Protein AF-A0A5N5NGL4-F1 (afdb_monomer_lite)

Sequence (130 aa):
MQFSLSTILSVASVAMFLPTTLAKSVCLPGEIAVATKSVPFNTGGASQHTDYSGAVLNGADCQILAANGNTQNPNQWCNGGYSDPFKVNCYDGSSPNEVYWGDRYFSCRSNSDRSCDEVGFVVGVCCMEL

Foldseek 3Di:
DDDDDDDDDDDPDPPPPDPPPQFAQQDPQQKKWKWKDWDWDDPDDPDIAIWIKMFIARRHRRHTPWIADTDSDLLCNQAHRIDAPWGFHADVSHATQWIDHPPWIWGWDQPGDDARPPDNTGTGTITHTD

pLDDT: mean 73.6, std 15.35, range [38.0, 91.19]

Secondary structure (DSSP, 8-state):
--------------------------S-TT-EEEEEEEEEEE-STT-EEEEEEEEEEETTT--EEEEPPPBS-TTHHHHS--SSSEEEEEETTTEEEEEEETTEEEEEETT-----TTSSSEEEEEEEE-

Radius of gyration: 22.09 Å; chains: 1; bounding box: 67×41×68 Å

Structure (mmCIF, N/CA/C/O backbone):
data_AF-A0A5N5NGL4-F1
#
_entry.id   AF-A0A5N5NGL4-F1
#
loop_
_atom_site.group_PDB
_atom_site.id
_atom_site.type_symbol
_atom_site.label_atom_id
_atom_site.label_alt_id
_atom_site.label_comp_id
_atom_site.label_asym_id
_atom_site.label_entity_id
_atom_site.label_seq_id
_atom_site.pdbx_PDB_ins_code
_atom_site.Cartn_x
_atom_site.Cartn_y
_atom_site.Cartn_z
_atom_site.occupancy
_atom_site.B_iso_or_equiv
_atom_site.auth_seq_id
_atom_site.auth_comp_id
_atom_site.auth_asym_id
_atom_site.auth_atom_id
_atom_site.pdbx_PDB_model_num
ATOM 1 N N . MET A 1 1 ? 49.783 -24.615 44.489 1.00 38.00 1 MET A N 1
ATOM 2 C CA . MET A 1 1 ? 48.594 -24.546 43.613 1.00 38.00 1 MET A CA 1
ATOM 3 C C . MET A 1 1 ? 48.065 -23.123 43.708 1.00 38.00 1 MET A C 1
ATOM 5 O O . MET A 1 1 ? 47.606 -22.747 44.776 1.00 38.00 1 MET A O 1
ATOM 9 N N . GLN A 1 2 ? 48.266 -22.300 42.679 1.00 38.69 2 GLN A N 1
ATOM 10 C CA . GLN A 1 2 ? 47.905 -20.876 42.682 1.00 38.69 2 GLN A CA 1
ATOM 11 C C . GLN A 1 2 ? 46.678 -20.699 41.775 1.00 38.69 2 GLN A C 1
ATOM 13 O O . GLN A 1 2 ? 46.703 -21.127 40.622 1.00 38.69 2 GLN A O 1
ATOM 18 N N . PHE A 1 3 ? 45.588 -20.170 42.334 1.00 38.97 3 PHE A N 1
ATOM 19 C CA . PHE A 1 3 ? 44.273 -20.073 41.696 1.00 38.97 3 PHE A CA 1
ATOM 20 C C . PHE A 1 3 ? 44.121 -18.784 40.861 1.00 38.97 3 PHE A C 1
ATOM 22 O O . PHE A 1 3 ? 44.250 -17.683 41.379 1.00 38.97 3 PHE A O 1
ATOM 29 N N . SER A 1 4 ? 43.866 -19.001 39.567 1.00 41.16 4 SER A N 1
ATOM 30 C CA . SER A 1 4 ? 42.984 -18.333 38.586 1.00 41.16 4 SER A CA 1
ATOM 31 C C . SER A 1 4 ? 42.583 -16.840 38.661 1.00 41.16 4 SER A C 1
ATOM 33 O O . SER A 1 4 ? 41.954 -16.383 39.606 1.00 41.16 4 SER A O 1
ATOM 35 N N . LEU A 1 5 ? 42.842 -16.186 37.517 1.00 47.47 5 LEU A N 1
ATOM 36 C CA . LEU A 1 5 ? 42.074 -15.240 36.678 1.00 47.47 5 LEU A CA 1
ATOM 37 C C . LEU A 1 5 ? 40.896 -14.373 37.201 1.00 47.47 5 LEU A C 1
ATOM 39 O O . LEU A 1 5 ? 39.893 -14.859 37.713 1.00 47.47 5 LEU A O 1
ATOM 43 N N . SER A 1 6 ? 40.964 -13.123 36.706 1.00 49.62 6 SER A N 1
ATOM 44 C CA . SER A 1 6 ? 39.909 -12.275 36.108 1.00 49.62 6 SER A CA 1
ATOM 45 C C . SER A 1 6 ? 38.883 -11.571 37.001 1.00 49.62 6 SER A C 1
ATOM 47 O O . SER A 1 6 ? 37.936 -12.188 37.471 1.00 49.62 6 SER A O 1
ATOM 49 N N . THR A 1 7 ? 38.957 -10.232 37.025 1.00 48.16 7 THR A N 1
ATOM 50 C CA . THR A 1 7 ? 37.765 -9.388 37.203 1.00 48.16 7 THR A CA 1
ATOM 51 C C . THR A 1 7 ? 37.769 -8.271 36.163 1.00 48.16 7 THR A C 1
ATOM 53 O O . THR A 1 7 ? 38.658 -7.425 36.111 1.00 48.16 7 THR A O 1
ATOM 56 N N . ILE A 1 8 ? 36.785 -8.374 35.280 1.00 53.81 8 ILE A N 1
ATOM 57 C CA . ILE A 1 8 ? 36.550 -7.615 34.056 1.00 53.81 8 ILE A CA 1
ATOM 58 C C . ILE A 1 8 ? 35.935 -6.249 34.398 1.00 53.81 8 ILE A C 1
ATOM 60 O O . ILE A 1 8 ? 35.118 -6.149 35.311 1.00 53.81 8 ILE A O 1
ATOM 64 N N . LEU A 1 9 ? 36.323 -5.209 33.648 1.00 46.50 9 LEU A N 1
ATOM 65 C CA . LEU A 1 9 ? 35.727 -3.871 33.685 1.00 46.50 9 LEU A CA 1
ATOM 66 C C . LEU A 1 9 ? 34.227 -3.940 33.357 1.00 46.50 9 LEU A C 1
ATOM 68 O O . LEU A 1 9 ? 33.850 -4.268 32.233 1.00 46.50 9 LEU A O 1
ATOM 72 N N . SER A 1 10 ? 33.371 -3.548 34.294 1.00 42.97 10 SER A N 1
ATOM 73 C CA . SER A 1 10 ? 31.966 -3.248 34.021 1.00 42.97 10 SER A CA 1
ATOM 74 C C . SER A 1 10 ? 31.841 -1.806 33.521 1.00 42.97 10 SER A C 1
ATOM 76 O O . SER A 1 10 ? 31.768 -0.858 34.300 1.00 42.97 10 SER A O 1
ATOM 78 N N . VAL A 1 11 ? 31.816 -1.632 32.197 1.00 49.50 11 VAL A N 1
ATOM 79 C CA . VAL A 1 11 ? 31.387 -0.373 31.574 1.00 49.50 11 VAL A CA 1
ATOM 80 C C . VAL A 1 11 ? 29.860 -0.353 31.606 1.00 49.50 11 VAL A C 1
ATOM 82 O O . VAL A 1 11 ? 29.208 -1.121 30.903 1.00 49.50 11 VAL A O 1
ATOM 85 N N . ALA A 1 12 ? 29.284 0.500 32.451 1.00 48.06 12 ALA A N 1
ATOM 86 C CA . ALA A 1 12 ? 27.850 0.755 32.461 1.00 48.06 12 ALA A CA 1
ATOM 87 C C . ALA A 1 12 ? 27.456 1.446 31.147 1.00 48.06 12 ALA A C 1
ATOM 89 O O . ALA A 1 12 ? 27.767 2.616 30.924 1.00 48.06 12 ALA A O 1
ATOM 90 N N . SER A 1 13 ? 26.801 0.709 30.254 1.00 50.56 13 SER A N 1
ATOM 91 C CA . SER A 1 13 ? 26.227 1.265 29.033 1.00 50.56 13 SER A CA 1
ATOM 92 C C . SER A 1 13 ? 24.977 2.062 29.402 1.00 50.56 13 SER A C 1
ATOM 94 O O . SER A 1 13 ? 23.933 1.491 29.714 1.00 50.56 13 SER A O 1
ATOM 96 N N . VAL A 1 14 ? 25.076 3.391 29.379 1.00 54.09 14 VAL A N 1
ATOM 97 C CA . VAL A 1 14 ? 23.899 4.262 29.355 1.00 54.09 14 VAL A CA 1
ATOM 98 C C . VAL A 1 14 ? 23.251 4.062 27.989 1.00 54.09 14 VAL A C 1
ATOM 100 O O . VAL A 1 14 ? 23.741 4.572 26.983 1.00 54.09 14 VAL A O 1
ATOM 103 N N . ALA A 1 15 ? 22.185 3.265 27.941 1.00 50.03 15 ALA A N 1
ATOM 104 C CA . ALA A 1 15 ? 21.324 3.183 26.773 1.00 50.03 15 ALA A CA 1
ATOM 105 C C . ALA A 1 15 ? 20.695 4.568 26.564 1.00 50.03 15 ALA A C 1
ATOM 107 O O . ALA A 1 15 ? 19.778 4.968 27.281 1.00 50.03 15 ALA A O 1
ATOM 108 N N . MET A 1 16 ? 21.249 5.337 25.627 1.00 45.09 16 MET A N 1
ATOM 109 C CA . MET A 1 16 ? 20.638 6.573 25.159 1.00 45.09 16 MET A CA 1
ATOM 110 C C . MET A 1 16 ? 19.340 6.194 24.445 1.00 45.09 16 MET A C 1
ATOM 112 O O . MET A 1 16 ? 19.363 5.671 23.333 1.00 45.09 16 MET A O 1
ATOM 116 N N . PHE A 1 17 ? 18.209 6.433 25.105 1.00 47.97 17 PHE A N 1
ATOM 117 C CA . PHE A 1 17 ? 16.903 6.450 24.462 1.00 47.97 17 PHE A CA 1
ATOM 118 C C . PHE A 1 17 ? 16.894 7.622 23.479 1.00 47.97 17 PHE A C 1
ATOM 120 O O . PHE A 1 17 ? 16.693 8.772 23.869 1.00 47.97 17 PHE A O 1
ATOM 127 N N . LEU A 1 18 ? 17.177 7.343 22.206 1.00 48.88 18 LEU A N 1
ATOM 128 C CA . LEU A 1 18 ? 16.879 8.290 21.140 1.00 48.88 18 LEU A CA 1
ATOM 129 C C . LEU A 1 18 ? 15.357 8.492 21.092 1.00 48.88 18 LEU A C 1
ATOM 131 O O . LEU A 1 18 ? 14.618 7.507 21.192 1.00 48.88 18 LEU A O 1
ATOM 135 N N . PRO A 1 19 ? 14.870 9.736 20.944 1.00 43.66 19 PRO A N 1
ATOM 136 C CA . PRO A 1 19 ? 13.462 9.967 20.683 1.00 43.66 19 PRO A CA 1
ATOM 137 C C . PRO A 1 19 ? 13.127 9.294 19.353 1.00 43.66 19 PRO A C 1
ATOM 139 O O . PRO A 1 19 ? 13.662 9.668 18.311 1.00 43.66 19 PRO A O 1
ATOM 142 N N . THR A 1 20 ? 12.255 8.290 19.384 1.00 50.03 20 THR A N 1
ATOM 143 C CA . THR A 1 20 ? 11.566 7.828 18.182 1.00 50.03 20 THR A CA 1
ATOM 144 C C . THR A 1 20 ? 10.781 9.025 17.674 1.00 50.03 20 THR A C 1
ATOM 146 O O . THR A 1 20 ? 9.818 9.452 18.317 1.00 50.03 20 THR A O 1
ATOM 149 N N . THR A 1 21 ? 11.242 9.635 16.586 1.00 50.50 21 THR A N 1
ATOM 150 C CA . THR A 1 21 ? 10.477 10.636 15.853 1.00 50.50 21 THR A CA 1
ATOM 151 C C . THR A 1 21 ? 9.138 10.000 15.521 1.00 50.50 21 THR A C 1
ATOM 153 O O . THR A 1 21 ? 9.068 9.075 14.720 1.00 50.50 21 THR A O 1
ATOM 156 N N . LEU A 1 22 ? 8.089 10.428 16.226 1.00 51.81 22 LEU A N 1
ATOM 157 C CA . LEU A 1 22 ? 6.720 10.025 15.941 1.00 51.81 22 LEU A CA 1
ATOM 158 C C . LEU A 1 22 ? 6.475 10.308 14.462 1.00 51.81 22 LEU A C 1
ATOM 160 O O . LEU A 1 22 ? 6.549 11.465 14.037 1.00 51.81 22 LEU A O 1
ATOM 164 N N . ALA A 1 23 ? 6.240 9.248 13.693 1.00 57.69 23 ALA A N 1
ATOM 165 C CA . ALA A 1 23 ? 5.826 9.366 12.311 1.00 57.69 23 ALA A CA 1
ATOM 166 C C . ALA A 1 23 ? 4.641 10.334 12.248 1.00 57.69 23 ALA A C 1
ATOM 168 O O . ALA A 1 23 ? 3.695 10.260 13.038 1.00 57.69 23 ALA A O 1
ATOM 169 N N . LYS A 1 24 ? 4.740 11.319 11.360 1.00 65.88 24 LYS A N 1
ATOM 170 C CA . LYS A 1 24 ? 3.716 12.345 11.219 1.00 65.88 24 LYS A CA 1
ATOM 171 C C . LYS A 1 24 ? 2.478 11.694 10.608 1.00 65.88 24 LYS A C 1
ATOM 173 O O . LYS A 1 24 ? 2.544 11.225 9.479 1.00 65.88 24 LYS A O 1
ATOM 178 N N . SER A 1 25 ? 1.371 11.696 11.351 1.00 65.81 25 SER A N 1
ATOM 179 C CA . SER A 1 25 ? 0.043 11.295 10.868 1.00 65.81 25 SER A CA 1
ATOM 180 C C . SER A 1 25 ? -0.232 11.881 9.482 1.00 65.81 25 SER A C 1
ATOM 182 O O . SER A 1 25 ? -0.125 13.099 9.294 1.00 65.81 25 SER A O 1
ATOM 184 N N . VAL A 1 26 ? -0.587 11.023 8.527 1.00 75.69 26 VAL A N 1
ATOM 185 C CA . VAL A 1 26 ? -0.935 11.405 7.145 1.00 75.69 26 VAL A CA 1
ATOM 186 C C . VAL A 1 26 ? -2.430 11.509 6.913 1.00 75.69 26 VAL A C 1
ATOM 188 O O . VAL A 1 26 ? -2.854 12.239 6.022 1.00 75.69 26 VAL A O 1
ATOM 191 N N . CYS A 1 27 ? -3.218 10.833 7.743 1.00 78.12 27 CYS A N 1
ATOM 192 C CA . CYS A 1 27 ? -4.672 10.863 7.698 1.00 78.12 27 CYS A CA 1
ATOM 193 C C . CYS A 1 27 ? -5.245 11.290 9.051 1.00 78.12 27 CYS A C 1
ATOM 195 O O . CYS A 1 27 ? -4.503 11.486 10.020 1.00 78.12 27 CYS A O 1
ATOM 197 N N . LEU A 1 28 ? -6.563 11.464 9.127 1.00 80.69 28 LEU A N 1
ATOM 198 C CA . LEU A 1 28 ? -7.243 11.687 10.398 1.00 80.69 28 LEU A CA 1
ATOM 199 C C . LEU A 1 28 ? -7.206 10.408 11.259 1.00 80.69 28 LEU A C 1
ATOM 201 O O . LEU A 1 28 ? -7.074 9.301 10.732 1.00 80.69 28 LEU A O 1
ATOM 205 N N . PRO A 1 29 ? -7.331 10.522 12.594 1.00 76.81 29 PRO A N 1
ATOM 206 C CA . PRO A 1 29 ? -7.423 9.353 13.462 1.00 76.81 29 PRO A CA 1
ATOM 207 C C . PRO A 1 29 ? -8.546 8.403 13.024 1.00 76.81 29 PRO A C 1
ATOM 209 O O . PRO A 1 29 ? -9.683 8.832 12.839 1.00 76.81 29 PRO A O 1
ATOM 212 N N . GLY A 1 30 ? -8.228 7.113 12.889 1.00 79.75 30 GLY A N 1
ATOM 213 C CA . GLY A 1 30 ? -9.170 6.080 12.436 1.00 79.75 30 GLY A CA 1
ATOM 214 C C . GLY A 1 30 ? -9.215 5.872 10.919 1.00 79.75 30 GLY A C 1
ATOM 215 O O . GLY A 1 30 ? -9.833 4.914 10.463 1.00 79.75 30 GLY A O 1
ATOM 216 N N . GLU A 1 31 ? -8.533 6.711 10.140 1.00 86.81 31 GLU A N 1
ATOM 217 C CA . GLU A 1 31 ? -8.354 6.502 8.705 1.00 86.81 31 GLU A CA 1
ATOM 218 C C . GLU A 1 31 ? -7.123 5.632 8.413 1.00 86.81 31 GLU A C 1
ATOM 220 O O . GLU A 1 31 ? -6.173 5.542 9.199 1.00 86.81 31 GLU A O 1
ATOM 225 N N . ILE A 1 32 ? -7.127 5.021 7.233 1.00 88.50 32 ILE A N 1
ATOM 226 C CA . ILE A 1 32 ? -5.967 4.329 6.664 1.00 88.50 32 ILE A CA 1
ATOM 227 C C . ILE A 1 32 ? -5.463 5.088 5.442 1.00 88.50 32 ILE A C 1
ATOM 229 O O . ILE A 1 32 ? -6.232 5.782 4.781 1.00 88.50 32 ILE A O 1
ATOM 233 N N . ALA A 1 33 ? -4.183 4.942 5.120 1.00 87.44 33 ALA A N 1
ATOM 234 C CA . ALA A 1 33 ? -3.603 5.507 3.908 1.00 87.44 33 ALA A CA 1
ATOM 235 C C . ALA A 1 33 ? -3.263 4.404 2.904 1.00 87.44 33 ALA A C 1
ATOM 237 O O . ALA A 1 33 ? -2.864 3.307 3.291 1.00 87.44 33 ALA A O 1
ATOM 238 N N . VAL A 1 34 ? -3.349 4.708 1.612 1.00 86.38 34 VAL A N 1
ATOM 239 C CA . VAL A 1 34 ? -2.795 3.859 0.552 1.00 86.38 34 VAL A CA 1
ATOM 240 C C . VAL A 1 34 ? -1.591 4.564 -0.049 1.00 86.38 34 VAL A C 1
ATOM 242 O O . VAL A 1 34 ? -1.681 5.704 -0.510 1.00 86.38 34 VAL A O 1
ATOM 245 N N . ALA A 1 35 ? -0.456 3.879 -0.041 1.00 84.75 35 ALA A N 1
ATOM 246 C CA . ALA A 1 35 ? 0.802 4.367 -0.570 1.00 84.75 35 ALA A CA 1
ATOM 247 C C . ALA A 1 35 ? 1.256 3.504 -1.750 1.00 84.75 35 ALA A C 1
ATOM 249 O O . ALA A 1 35 ? 0.989 2.304 -1.796 1.00 84.75 35 ALA A O 1
ATOM 250 N N . THR A 1 36 ? 1.944 4.115 -2.709 1.00 83.38 36 THR A N 1
ATOM 251 C CA . THR A 1 36 ? 2.410 3.462 -3.938 1.00 83.38 36 THR A CA 1
ATOM 252 C C . THR A 1 36 ? 3.875 3.764 -4.189 1.00 83.38 36 THR A C 1
ATOM 254 O O . THR A 1 36 ? 4.411 4.777 -3.744 1.00 83.38 36 THR A O 1
ATOM 257 N N . LYS A 1 37 ? 4.559 2.868 -4.886 1.00 82.38 37 LYS A N 1
ATOM 258 C CA . LYS A 1 37 ? 5.957 3.022 -5.264 1.00 82.38 37 LYS A CA 1
ATOM 259 C C . LYS A 1 37 ? 6.141 2.513 -6.682 1.00 82.38 37 LYS A C 1
ATOM 261 O O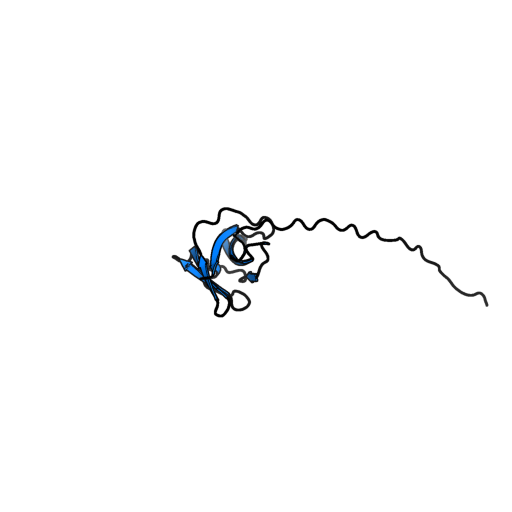 . LYS A 1 37 ? 5.638 1.450 -7.023 1.00 82.38 37 LYS A O 1
ATOM 266 N N . SER A 1 38 ? 6.893 3.258 -7.484 1.00 84.62 38 SER A N 1
ATOM 267 C CA . SER A 1 38 ? 7.337 2.842 -8.814 1.00 84.62 38 SER A CA 1
ATOM 268 C C . SER A 1 38 ? 8.847 3.020 -8.911 1.00 84.62 38 SER A C 1
ATOM 270 O O . SER A 1 38 ? 9.343 4.135 -8.736 1.00 84.62 38 SER A O 1
ATOM 272 N N . VAL A 1 39 ? 9.581 1.943 -9.178 1.00 84.25 39 VAL A N 1
ATOM 273 C CA . VAL A 1 39 ? 11.044 1.951 -9.269 1.00 84.25 39 VAL A CA 1
ATOM 274 C C . VAL A 1 39 ? 11.467 1.467 -10.655 1.00 84.25 39 VAL A C 1
ATOM 276 O O . VAL A 1 39 ? 11.228 0.306 -10.985 1.00 84.25 39 VAL A O 1
ATOM 279 N N . PRO A 1 40 ? 12.100 2.316 -11.480 1.00 84.31 40 PRO A N 1
ATOM 280 C CA . PRO A 1 40 ? 12.682 1.863 -12.734 1.00 84.31 40 PRO A CA 1
ATOM 281 C C . PRO A 1 40 ? 13.940 1.026 -12.462 1.00 84.31 40 PRO A C 1
ATOM 283 O O . PRO A 1 40 ? 14.863 1.475 -11.782 1.00 84.31 40 PRO A O 1
ATOM 286 N N . PHE A 1 41 ? 14.006 -0.167 -13.044 1.00 82.62 41 PHE A N 1
ATOM 287 C CA . PHE A 1 41 ? 15.157 -1.062 -13.011 1.00 82.62 41 PHE A CA 1
ATOM 288 C C . PHE A 1 41 ? 15.768 -1.200 -14.406 1.00 82.62 41 PHE A C 1
ATOM 290 O O . PHE A 1 41 ? 15.095 -1.501 -15.395 1.00 82.62 41 PHE A O 1
ATOM 297 N N . ASN A 1 42 ? 17.081 -0.988 -14.484 1.00 79.81 42 ASN A N 1
ATOM 298 C CA . ASN A 1 42 ? 17.851 -1.232 -15.696 1.00 79.81 42 ASN A CA 1
ATOM 299 C C . ASN A 1 42 ? 18.320 -2.694 -15.700 1.00 79.81 42 ASN A C 1
ATOM 301 O O . ASN A 1 42 ? 19.039 -3.113 -14.796 1.00 79.81 42 ASN A O 1
ATOM 305 N N . THR A 1 43 ? 17.917 -3.470 -16.706 1.00 78.75 43 THR A N 1
ATOM 306 C CA . THR A 1 43 ? 18.284 -4.895 -16.834 1.00 78.75 43 THR A CA 1
ATOM 307 C C . THR A 1 43 ? 19.556 -5.123 -17.651 1.00 78.75 43 THR A C 1
ATOM 309 O O . THR A 1 43 ? 19.910 -6.266 -17.926 1.00 78.75 43 THR A O 1
ATOM 312 N N . GLY A 1 44 ? 20.241 -4.048 -18.050 1.00 71.75 44 GLY A N 1
ATOM 313 C CA . GLY A 1 44 ? 21.352 -4.069 -18.996 1.00 71.75 44 GLY A CA 1
ATOM 314 C C . GLY A 1 44 ? 20.885 -3.873 -20.444 1.00 71.75 44 GLY A C 1
ATOM 315 O O . GLY A 1 44 ? 19.807 -4.318 -20.841 1.00 71.75 44 GLY A O 1
ATOM 316 N N . GLY A 1 45 ? 21.709 -3.193 -21.249 1.00 77.94 45 GLY A N 1
ATOM 317 C CA . GLY A 1 45 ? 21.381 -2.825 -22.633 1.00 77.94 45 GLY A CA 1
ATOM 318 C C . GLY A 1 45 ? 20.425 -1.626 -22.738 1.00 77.94 45 GLY A C 1
ATOM 319 O O . GLY A 1 45 ? 20.458 -0.729 -21.900 1.00 77.94 45 GLY A O 1
ATOM 320 N N . ALA A 1 46 ? 19.588 -1.601 -23.784 1.00 69.88 46 ALA A N 1
ATOM 321 C CA . ALA A 1 46 ? 18.552 -0.578 -24.004 1.00 69.88 46 ALA A CA 1
ATOM 322 C C . ALA A 1 46 ? 17.213 -0.894 -23.301 1.00 69.88 46 ALA A C 1
ATOM 324 O O . ALA A 1 46 ? 16.227 -0.187 -23.502 1.00 69.88 46 ALA A O 1
ATOM 325 N N . SER A 1 47 ? 17.160 -1.965 -22.505 1.00 70.88 47 SER A N 1
ATOM 326 C CA . SER A 1 47 ? 15.933 -2.433 -21.864 1.00 70.88 47 SER A CA 1
ATOM 327 C C . SER A 1 47 ? 15.825 -1.918 -20.430 1.00 70.88 47 SER A C 1
ATOM 329 O O . SER A 1 47 ? 16.738 -2.076 -19.618 1.00 70.88 47 SER A O 1
ATOM 331 N N . GLN A 1 48 ? 14.671 -1.336 -20.118 1.00 83.19 48 GLN A N 1
ATOM 332 C CA . GLN A 1 48 ? 14.266 -0.909 -18.783 1.00 83.19 48 GLN A CA 1
ATOM 333 C C . GLN A 1 48 ? 12.907 -1.542 -18.473 1.00 83.19 48 GLN A C 1
ATOM 335 O O . GLN A 1 48 ? 12.063 -1.654 -19.361 1.00 83.19 48 GLN A O 1
ATOM 340 N N . HIS A 1 49 ? 12.691 -1.937 -17.221 1.00 85.38 49 HIS A N 1
ATOM 341 C CA . HIS A 1 49 ? 11.352 -2.216 -16.704 1.00 85.38 49 HIS A CA 1
ATOM 342 C C . HIS A 1 49 ? 11.100 -1.382 -15.451 1.00 85.38 49 HIS A C 1
ATOM 344 O O . HIS A 1 49 ? 12.032 -0.838 -14.863 1.00 85.38 49 HIS A O 1
ATOM 350 N N . THR A 1 50 ? 9.839 -1.278 -15.048 1.00 86.75 50 THR A N 1
ATOM 351 C CA . THR A 1 50 ? 9.438 -0.583 -13.826 1.00 86.75 50 THR A CA 1
ATOM 352 C C . THR A 1 50 ? 8.756 -1.580 -12.914 1.00 86.75 50 THR A C 1
ATOM 354 O O . THR A 1 50 ? 7.809 -2.243 -13.333 1.00 86.75 50 THR A O 1
ATOM 357 N N . ASP A 1 51 ? 9.235 -1.664 -11.679 1.00 87.44 51 ASP A N 1
ATOM 358 C CA . ASP A 1 51 ? 8.560 -2.390 -10.615 1.00 87.44 51 ASP A CA 1
ATOM 359 C C . ASP A 1 51 ? 7.613 -1.447 -9.883 1.00 87.44 51 ASP A C 1
ATOM 361 O O . ASP A 1 51 ? 7.960 -0.312 -9.551 1.00 87.44 51 ASP A O 1
ATOM 365 N N . TYR A 1 52 ? 6.420 -1.944 -9.608 1.00 85.94 52 TYR A N 1
ATOM 366 C CA . TYR A 1 52 ? 5.363 -1.282 -8.874 1.00 85.94 52 TYR A CA 1
ATOM 367 C C . TYR A 1 52 ? 5.126 -2.021 -7.564 1.00 85.94 52 TYR A C 1
ATOM 369 O O . TYR A 1 52 ? 5.157 -3.252 -7.527 1.00 85.94 52 TYR A O 1
ATOM 377 N N . SER A 1 53 ? 4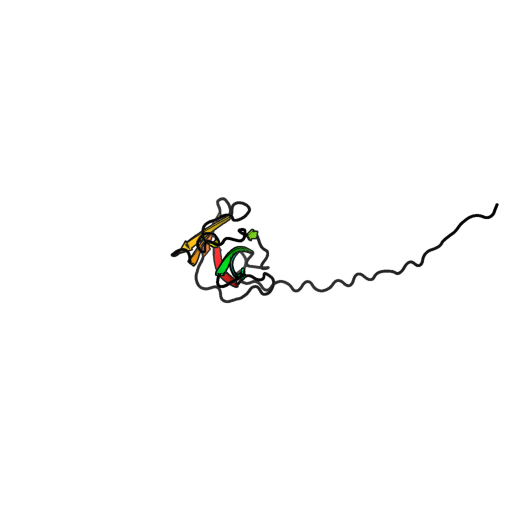.842 -1.271 -6.508 1.00 86.38 53 SER A N 1
ATOM 378 C CA . SER A 1 53 ? 4.442 -1.808 -5.210 1.00 86.38 53 SER A CA 1
ATOM 379 C C . SER A 1 53 ? 3.440 -0.858 -4.560 1.00 86.38 53 SER A C 1
ATOM 381 O O . SER A 1 53 ? 3.409 0.338 -4.849 1.00 86.38 53 SER A O 1
ATOM 383 N N . GLY A 1 54 ? 2.629 -1.379 -3.658 1.00 87.25 54 GLY A N 1
ATOM 384 C CA . GLY A 1 54 ? 1.613 -0.669 -2.911 1.00 87.25 54 GLY A CA 1
ATOM 385 C C . GLY A 1 54 ? 1.584 -1.146 -1.466 1.00 87.25 54 GLY A C 1
ATOM 386 O O . GLY A 1 54 ? 1.886 -2.300 -1.165 1.00 87.25 54 GLY A O 1
ATOM 387 N N . ALA A 1 55 ? 1.214 -0.243 -0.567 1.00 88.19 55 ALA A N 1
ATOM 388 C CA . ALA A 1 55 ? 1.097 -0.501 0.858 1.00 88.19 55 ALA A CA 1
ATOM 389 C C . ALA A 1 55 ? -0.165 0.162 1.417 1.00 88.19 55 ALA A C 1
ATOM 391 O O . ALA A 1 55 ? -0.520 1.269 1.017 1.00 88.19 55 ALA A O 1
ATOM 392 N N . VAL A 1 56 ? -0.831 -0.517 2.343 1.00 88.94 56 VAL A N 1
ATOM 393 C CA . VAL A 1 56 ? -1.852 0.062 3.214 1.00 88.94 56 VAL A CA 1
ATOM 394 C C . VAL A 1 56 ? -1.161 0.432 4.517 1.00 88.94 56 VAL A C 1
ATOM 396 O O . VAL A 1 56 ? -0.503 -0.409 5.130 1.00 88.94 56 VAL A O 1
ATOM 399 N N . LEU A 1 57 ? -1.285 1.690 4.920 1.00 88.00 57 LEU A N 1
ATOM 400 C CA . LEU A 1 57 ? -0.665 2.241 6.114 1.00 88.00 57 LEU A CA 1
ATOM 401 C C . LEU A 1 57 ? -1.733 2.615 7.142 1.00 88.00 57 LEU A C 1
ATOM 403 O O . LEU A 1 57 ? -2.834 3.038 6.787 1.00 88.00 57 LEU A O 1
ATOM 407 N N . ASN A 1 58 ? -1.381 2.541 8.418 1.00 86.81 58 ASN A N 1
ATOM 408 C CA . ASN A 1 58 ? -2.122 3.227 9.463 1.00 86.81 58 ASN A CA 1
ATOM 409 C C . ASN A 1 58 ? -1.963 4.743 9.264 1.00 86.81 58 ASN A C 1
ATOM 411 O O . ASN A 1 58 ? -0.849 5.260 9.164 1.00 86.81 58 ASN A O 1
ATOM 415 N N . GLY A 1 59 ? -3.084 5.459 9.186 1.00 81.81 59 GLY A N 1
ATOM 416 C CA . GLY A 1 59 ? -3.097 6.894 8.932 1.00 81.81 59 GLY A CA 1
ATOM 417 C C . GLY A 1 59 ? -2.447 7.737 10.032 1.00 81.81 59 GLY A C 1
ATOM 418 O O . GLY A 1 59 ? -1.981 8.839 9.739 1.00 81.81 59 GLY A O 1
ATOM 419 N N . ALA A 1 60 ? -2.393 7.226 11.268 1.00 78.69 60 ALA A N 1
ATOM 420 C CA . ALA A 1 60 ? -1.900 7.951 12.439 1.00 78.69 60 ALA A CA 1
ATOM 421 C C . ALA A 1 60 ? -0.368 7.964 12.570 1.00 78.69 60 ALA A C 1
ATOM 423 O O . ALA A 1 60 ? 0.208 8.968 12.983 1.00 78.69 60 ALA A O 1
ATOM 424 N N . ASP A 1 61 ? 0.284 6.854 12.237 1.00 79.44 61 ASP A N 1
ATOM 425 C CA . ASP A 1 61 ? 1.711 6.616 12.490 1.00 79.44 61 ASP A CA 1
ATOM 426 C C . ASP A 1 61 ? 2.454 6.046 11.271 1.00 79.44 61 ASP A C 1
ATOM 428 O O . ASP A 1 61 ? 3.601 5.621 11.387 1.00 79.44 61 ASP A O 1
ATOM 432 N N . CYS A 1 62 ? 1.825 6.036 10.092 1.00 79.62 62 CYS A N 1
ATOM 433 C CA . CYS A 1 62 ? 2.409 5.535 8.847 1.00 79.62 62 CYS A CA 1
ATOM 434 C C . CYS A 1 62 ? 2.877 4.068 8.903 1.00 79.62 62 CYS A C 1
ATOM 436 O O . CYS A 1 62 ? 3.635 3.638 8.028 1.00 79.62 62 CYS A O 1
ATOM 438 N N . GLN A 1 63 ? 2.445 3.280 9.894 1.00 84.19 63 GLN A N 1
ATOM 439 C CA . GLN A 1 63 ? 2.840 1.880 10.000 1.00 84.19 63 GLN A CA 1
ATOM 440 C C . GLN A 1 63 ? 2.266 1.075 8.829 1.00 84.19 63 GLN A C 1
ATOM 442 O O . GLN A 1 63 ? 1.068 1.142 8.564 1.00 84.19 63 GLN A O 1
ATOM 447 N N . ILE A 1 64 ? 3.095 0.269 8.157 1.00 86.56 64 ILE A N 1
ATOM 448 C CA . ILE A 1 64 ? 2.623 -0.656 7.117 1.00 86.56 64 ILE A CA 1
ATOM 449 C C . ILE A 1 64 ? 1.746 -1.732 7.766 1.00 86.56 64 ILE A C 1
ATOM 451 O O . ILE A 1 64 ? 2.226 -2.526 8.573 1.00 86.56 64 ILE A O 1
ATOM 455 N N . LEU A 1 65 ? 0.469 -1.759 7.387 1.00 88.12 65 LEU A N 1
ATOM 456 C CA . LEU A 1 65 ? -0.502 -2.781 7.783 1.00 88.12 65 LEU A CA 1
ATOM 457 C C . LEU A 1 65 ? -0.493 -3.957 6.807 1.00 88.12 65 LEU A C 1
ATOM 459 O O . LEU A 1 65 ? -0.581 -5.110 7.215 1.00 88.12 65 LEU A O 1
ATOM 463 N N . ALA A 1 66 ? -0.356 -3.654 5.519 1.00 90.12 66 ALA A N 1
ATOM 464 C CA . ALA A 1 66 ? -0.187 -4.639 4.467 1.00 90.12 66 ALA A CA 1
ATOM 465 C C . ALA A 1 66 ? 0.597 -4.036 3.312 1.00 90.12 66 ALA A C 1
ATOM 467 O O . ALA A 1 66 ? 0.501 -2.843 3.038 1.00 90.12 66 ALA A O 1
ATOM 468 N N . ALA A 1 67 ? 1.331 -4.869 2.593 1.00 87.50 67 ALA A N 1
ATOM 469 C CA . ALA A 1 67 ? 1.962 -4.479 1.346 1.00 87.50 67 ALA A CA 1
ATOM 470 C C . ALA A 1 67 ? 1.794 -5.598 0.334 1.00 87.50 67 ALA A C 1
ATOM 472 O O . ALA A 1 67 ? 1.711 -6.772 0.704 1.00 87.50 67 ALA A O 1
ATOM 473 N N . ASN A 1 68 ? 1.752 -5.234 -0.939 1.00 84.12 68 ASN A N 1
ATOM 474 C CA . ASN A 1 68 ? 1.983 -6.208 -1.983 1.00 84.12 68 ASN A CA 1
ATOM 475 C C . ASN A 1 68 ? 3.493 -6.300 -2.275 1.00 84.12 68 ASN A C 1
ATOM 477 O O . ASN A 1 68 ? 4.278 -5.404 -1.954 1.00 84.12 68 ASN A O 1
ATOM 481 N N . GLY A 1 69 ? 3.918 -7.419 -2.857 1.00 80.69 69 GLY A N 1
ATOM 482 C CA . GLY A 1 69 ? 5.278 -7.540 -3.379 1.00 80.69 69 GLY A CA 1
ATOM 483 C C . GLY A 1 69 ? 5.512 -6.636 -4.595 1.00 80.69 69 GLY A C 1
ATOM 484 O O . GLY A 1 69 ? 4.584 -6.042 -5.142 1.00 80.69 69 GLY A O 1
ATOM 485 N N . ASN A 1 70 ? 6.760 -6.581 -5.061 1.00 84.50 70 ASN A N 1
ATOM 486 C CA . ASN A 1 70 ? 7.092 -5.887 -6.304 1.00 84.50 70 ASN A CA 1
ATOM 487 C C . ASN A 1 70 ? 6.501 -6.626 -7.510 1.00 84.50 70 ASN A C 1
ATOM 489 O O . ASN A 1 70 ? 6.574 -7.853 -7.603 1.00 84.50 70 ASN A O 1
ATOM 493 N N . THR A 1 71 ? 5.953 -5.872 -8.455 1.00 83.12 71 THR A N 1
ATOM 494 C CA . THR A 1 71 ? 5.346 -6.404 -9.675 1.00 83.12 71 THR A CA 1
ATOM 495 C C . THR A 1 71 ? 5.616 -5.498 -10.864 1.00 83.12 71 THR A C 1
ATOM 497 O O . THR A 1 71 ? 5.580 -4.283 -10.744 1.00 83.12 71 THR A O 1
ATOM 500 N N . GLN A 1 72 ? 5.820 -6.074 -12.045 1.00 83.25 72 GLN A N 1
ATOM 501 C CA . GLN A 1 72 ? 5.968 -5.310 -13.290 1.00 83.25 72 GLN A CA 1
ATOM 502 C C . GLN A 1 72 ? 4.616 -4.914 -13.907 1.00 83.25 72 GLN A C 1
ATOM 504 O O . GLN A 1 72 ? 4.569 -4.236 -14.932 1.00 83.25 72 GLN A O 1
ATOM 509 N N . ASN A 1 73 ? 3.500 -5.343 -13.305 1.00 82.88 73 ASN A N 1
ATOM 510 C CA . ASN A 1 73 ? 2.161 -4.985 -13.748 1.00 82.88 73 ASN A CA 1
ATOM 511 C C . ASN A 1 73 ? 1.643 -3.779 -12.939 1.00 82.88 73 ASN A C 1
ATOM 513 O O . ASN A 1 73 ? 1.325 -3.944 -11.757 1.00 82.88 73 ASN A O 1
ATOM 517 N N . PRO A 1 74 ? 1.467 -2.596 -13.556 1.00 75.06 74 PRO A N 1
ATOM 518 C CA . PRO A 1 74 ? 0.997 -1.402 -12.856 1.00 75.06 74 PRO A CA 1
ATOM 519 C C . PRO A 1 74 ? -0.415 -1.552 -12.280 1.00 75.06 74 PRO A C 1
ATOM 521 O O . PRO A 1 74 ? -0.789 -0.779 -11.416 1.00 75.06 74 PRO A O 1
ATOM 524 N N . ASN A 1 75 ? -1.198 -2.552 -12.687 1.00 77.06 75 ASN A N 1
ATOM 525 C CA . ASN A 1 75 ? -2.531 -2.783 -12.124 1.00 77.06 75 ASN A CA 1
ATOM 526 C C . ASN A 1 75 ? -2.516 -3.678 -10.878 1.00 77.06 75 ASN A C 1
ATOM 528 O O . ASN A 1 75 ? -3.536 -3.795 -10.197 1.00 77.06 75 ASN A O 1
ATOM 532 N N . GLN A 1 76 ? -1.398 -4.351 -10.582 1.00 74.12 76 GLN A N 1
ATOM 533 C CA . GLN A 1 76 ? -1.336 -5.302 -9.472 1.00 74.12 76 GLN A CA 1
ATOM 534 C C . GLN A 1 76 ? -1.161 -4.632 -8.109 1.00 74.12 76 GLN A C 1
ATOM 536 O O . GLN A 1 76 ? -1.636 -5.194 -7.127 1.00 74.12 76 GLN A O 1
ATOM 541 N N . TRP A 1 77 ? -0.591 -3.426 -8.026 1.00 80.31 77 TRP A N 1
ATOM 542 C CA . TRP A 1 77 ? -0.670 -2.645 -6.784 1.00 80.31 77 TRP A CA 1
ATOM 543 C C . TRP A 1 77 ? -2.106 -2.208 -6.478 1.00 80.31 77 TRP A C 1
ATOM 545 O O . TRP A 1 77 ? -2.474 -2.093 -5.321 1.00 80.31 77 TRP A O 1
ATOM 555 N N . CYS A 1 78 ? -2.954 -2.068 -7.496 1.00 79.12 78 CYS A N 1
ATOM 556 C CA . CYS A 1 78 ? -4.355 -1.711 -7.316 1.00 79.12 78 CYS A CA 1
ATOM 557 C C . CYS A 1 78 ? -5.295 -2.873 -7.014 1.00 79.12 78 CYS A C 1
ATOM 559 O O . CYS A 1 78 ? -6.418 -2.600 -6.623 1.00 79.12 78 CYS A O 1
ATOM 561 N N . ASN A 1 79 ? -4.909 -4.128 -7.269 1.00 74.88 79 ASN A N 1
ATOM 562 C CA . ASN A 1 79 ? -5.846 -5.262 -7.241 1.00 74.88 79 ASN A CA 1
ATOM 563 C C . ASN A 1 79 ? -5.250 -6.572 -6.693 1.00 74.88 79 ASN 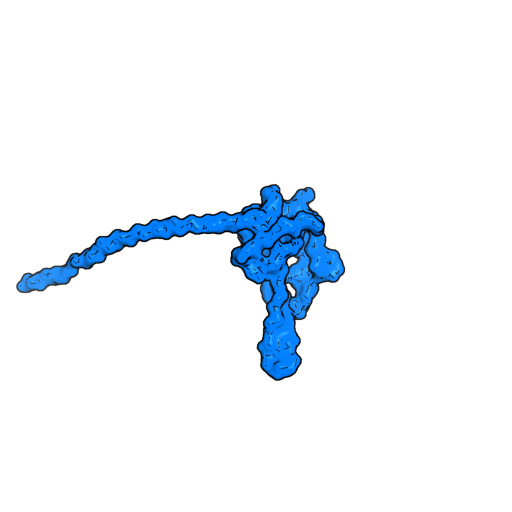A C 1
ATOM 565 O O . ASN A 1 79 ? -5.903 -7.611 -6.794 1.00 74.88 79 ASN A O 1
ATOM 569 N N . GLY A 1 80 ? -4.013 -6.593 -6.183 1.00 71.06 80 GLY A N 1
ATOM 570 C CA . GLY A 1 80 ? -3.320 -7.866 -5.979 1.00 71.06 80 GLY A CA 1
ATOM 571 C C . GLY A 1 80 ? -2.348 -7.945 -4.811 1.00 71.06 80 GLY A C 1
ATOM 572 O O . GLY A 1 80 ? -1.594 -7.020 -4.536 1.00 71.06 80 GLY A O 1
ATOM 573 N N . GLY A 1 81 ? -2.321 -9.137 -4.204 1.00 71.75 81 GLY A N 1
ATOM 574 C CA . GLY A 1 81 ? -1.166 -9.690 -3.491 1.00 71.75 81 GLY A CA 1
ATOM 575 C C . GLY A 1 81 ? -0.804 -9.043 -2.159 1.00 71.75 81 GLY A C 1
ATOM 576 O O . GLY A 1 81 ? 0.291 -9.307 -1.667 1.00 71.75 81 GLY A O 1
ATOM 577 N N . TYR A 1 82 ? -1.676 -8.202 -1.601 1.00 83.38 82 TYR A N 1
ATOM 578 C CA . TYR A 1 82 ? -1.481 -7.662 -0.261 1.00 83.38 82 TYR A CA 1
ATOM 579 C C . TYR A 1 82 ? -1.455 -8.797 0.768 1.00 83.38 82 TYR A C 1
ATOM 581 O O . TYR A 1 82 ? -2.246 -9.739 0.694 1.00 83.38 82 TYR A O 1
ATOM 589 N N . SER A 1 83 ? -0.505 -8.720 1.696 1.00 75.94 83 SER A N 1
ATOM 590 C CA . SER A 1 83 ? -0.387 -9.650 2.820 1.00 75.94 83 SER A CA 1
ATOM 591 C C . SER A 1 83 ? -1.546 -9.482 3.809 1.00 75.94 83 SER A C 1
ATOM 593 O O . SER A 1 83 ? -1.843 -8.347 4.187 1.00 75.94 83 SER A O 1
ATOM 595 N N . ASP A 1 84 ? -2.142 -10.595 4.264 1.00 65.56 84 ASP A N 1
ATOM 596 C CA . ASP A 1 84 ? -3.319 -10.629 5.161 1.00 65.56 84 ASP A CA 1
ATOM 597 C C . ASP A 1 84 ? -4.529 -9.872 4.559 1.00 65.56 84 ASP A C 1
ATOM 599 O O . ASP A 1 84 ? -4.395 -9.428 3.426 1.00 65.56 84 ASP A O 1
ATOM 603 N N . PRO A 1 85 ? -5.760 -9.836 5.130 1.00 83.94 85 PRO A N 1
ATOM 604 C CA . PRO A 1 85 ? -7.001 -9.774 4.336 1.00 83.94 85 PRO A CA 1
ATOM 605 C C . PRO A 1 85 ? -7.335 -8.375 3.782 1.00 83.94 85 PRO A C 1
ATOM 607 O O . PRO A 1 85 ? -8.485 -7.936 3.812 1.00 83.94 85 PRO A O 1
ATOM 610 N N . PHE A 1 86 ? -6.327 -7.658 3.301 1.00 87.81 86 PHE A N 1
ATOM 611 C CA . PHE A 1 86 ? -6.430 -6.390 2.632 1.00 87.81 86 PHE A CA 1
ATOM 612 C C . PHE A 1 86 ? -6.693 -6.574 1.144 1.00 87.81 86 PHE A C 1
ATOM 614 O O . PHE A 1 86 ? -6.033 -7.348 0.447 1.00 87.81 86 PHE A O 1
ATOM 621 N N . LYS A 1 87 ? -7.639 -5.792 0.640 1.00 88.38 87 LYS A N 1
ATOM 622 C CA . LYS A 1 87 ? -7.863 -5.625 -0.791 1.00 88.38 87 LYS A CA 1
ATOM 623 C C . LYS A 1 87 ? -7.978 -4.144 -1.080 1.00 88.38 87 LYS A C 1
ATOM 625 O O . LYS A 1 87 ? -8.864 -3.492 -0.547 1.00 88.38 87 LYS A O 1
ATOM 630 N N . VAL A 1 88 ? -7.108 -3.627 -1.931 1.00 87.94 88 VAL A N 1
ATOM 631 C CA . VAL A 1 88 ? -7.276 -2.295 -2.514 1.00 87.94 88 VAL A CA 1
ATOM 632 C C . VAL A 1 88 ? -8.067 -2.469 -3.810 1.00 87.94 88 VAL A C 1
ATOM 634 O O . VAL A 1 88 ? -7.846 -3.448 -4.519 1.00 87.94 88 VAL A O 1
ATOM 637 N N . ASN A 1 89 ? -9.012 -1.571 -4.086 1.00 87.81 89 ASN A N 1
ATOM 638 C CA . ASN A 1 89 ? -9.645 -1.406 -5.392 1.00 87.81 89 ASN A CA 1
ATOM 639 C C . ASN A 1 89 ? -9.378 0.024 -5.868 1.00 87.81 89 ASN A C 1
ATOM 641 O O . ASN A 1 89 ? -9.583 0.981 -5.117 1.00 87.81 89 ASN A O 1
ATOM 645 N N . CYS A 1 90 ? -8.995 0.186 -7.130 1.00 83.94 90 CYS A N 1
ATOM 646 C CA . CYS A 1 90 ? -8.746 1.497 -7.727 1.00 83.94 90 CYS A CA 1
ATOM 647 C C . CYS A 1 90 ? -9.755 1.862 -8.820 1.00 83.94 90 CYS A C 1
ATOM 649 O O . CYS A 1 90 ? -10.191 0.993 -9.575 1.00 83.94 90 CYS A O 1
ATOM 651 N N . TYR A 1 91 ? -10.025 3.159 -8.985 1.00 79.81 91 TYR A N 1
ATOM 652 C CA . TYR A 1 91 ? -10.581 3.710 -10.222 1.00 79.81 91 TYR A CA 1
ATOM 653 C C . TYR A 1 91 ? -9.550 3.616 -11.345 1.00 79.81 91 TYR A C 1
ATOM 655 O O . TYR A 1 91 ? -8.391 4.006 -11.165 1.00 79.81 91 TYR A O 1
ATOM 663 N N . ASP A 1 92 ? -9.976 3.074 -12.489 1.00 72.88 92 ASP A N 1
ATOM 664 C CA . ASP A 1 92 ? -9.192 2.957 -13.726 1.00 72.88 92 ASP A CA 1
ATOM 665 C C . ASP A 1 92 ? -7.769 2.399 -13.515 1.00 72.88 92 ASP A C 1
ATOM 667 O O . ASP A 1 92 ? -6.812 2.782 -14.189 1.00 72.88 92 ASP A O 1
ATOM 671 N N . GLY A 1 93 ? -7.610 1.517 -12.519 1.00 67.88 93 GLY A N 1
ATOM 672 C CA . GLY A 1 93 ? -6.337 0.875 -12.177 1.00 67.88 93 GLY A CA 1
ATOM 673 C C . GLY A 1 93 ? -5.244 1.812 -11.650 1.00 67.88 93 GLY A C 1
ATOM 674 O O . GLY A 1 93 ? -4.100 1.380 -11.556 1.00 67.88 93 GLY A O 1
ATOM 675 N N . SER A 1 94 ? -5.571 3.067 -11.319 1.00 69.94 94 SER A N 1
ATOM 676 C CA . SER A 1 94 ? -4.559 4.106 -11.064 1.00 69.94 94 SER A CA 1
ATOM 677 C C . SER A 1 94 ? -4.759 4.899 -9.770 1.00 69.94 94 SER A C 1
ATOM 679 O O . SER A 1 94 ? -3.789 5.423 -9.228 1.00 69.94 94 SER A O 1
ATOM 681 N N . SER A 1 95 ? -5.989 5.014 -9.261 1.00 78.00 95 SER A N 1
ATOM 682 C CA . SER A 1 95 ? -6.274 5.788 -8.045 1.00 78.00 95 SER A CA 1
ATOM 683 C C . SER A 1 95 ? -7.080 4.954 -7.055 1.00 78.00 95 SER A C 1
ATOM 685 O O . SER A 1 95 ? -8.145 4.476 -7.444 1.00 78.00 95 SER A O 1
ATOM 687 N N . PRO A 1 96 ? -6.629 4.747 -5.804 1.00 82.69 96 PRO A N 1
ATOM 688 C CA . PRO A 1 96 ? -7.362 3.908 -4.863 1.00 82.69 96 PRO A CA 1
ATOM 689 C C . PRO A 1 96 ? -8.707 4.546 -4.532 1.00 82.69 96 PRO A C 1
ATOM 691 O O . PRO A 1 96 ? -8.783 5.723 -4.183 1.00 82.69 96 PRO A O 1
ATOM 694 N N . ASN A 1 97 ? -9.760 3.752 -4.661 1.00 86.31 97 ASN A N 1
ATOM 695 C CA . ASN A 1 97 ? -11.134 4.134 -4.368 1.00 86.31 97 ASN A CA 1
ATOM 696 C C . ASN A 1 97 ? -11.630 3.467 -3.086 1.00 86.31 97 ASN A C 1
ATOM 698 O O . ASN A 1 97 ? -12.365 4.063 -2.306 1.00 86.31 97 ASN A O 1
ATOM 702 N N . GLU A 1 98 ? -11.235 2.216 -2.874 1.00 89.31 98 GLU A N 1
ATOM 703 C CA . GLU A 1 98 ? -11.741 1.411 -1.772 1.00 89.31 98 GLU A CA 1
ATOM 704 C C . GLU A 1 98 ? -10.614 0.569 -1.200 1.00 89.31 98 GLU A C 1
ATOM 706 O O . GLU A 1 98 ? -9.750 0.078 -1.933 1.00 89.31 98 GLU A O 1
ATOM 711 N N . VAL A 1 99 ? -10.663 0.354 0.106 1.00 89.75 99 VAL A N 1
ATOM 712 C CA . VAL A 1 99 ? -9.848 -0.653 0.772 1.00 89.75 99 VAL A CA 1
ATOM 713 C C . VAL A 1 99 ? -10.762 -1.520 1.617 1.00 89.75 99 VAL A C 1
ATOM 715 O O . VAL A 1 99 ? -11.638 -1.022 2.316 1.00 89.75 99 VAL A O 1
ATOM 718 N N . TYR A 1 100 ? -10.551 -2.823 1.559 1.00 90.00 100 TYR A N 1
ATOM 719 C CA . TYR A 1 100 ? -11.198 -3.801 2.417 1.00 90.00 100 TYR A CA 1
ATOM 720 C C . TYR A 1 100 ? -10.153 -4.333 3.380 1.00 90.00 100 TYR A C 1
ATOM 722 O O . TYR A 1 100 ? -9.015 -4.549 2.970 1.00 90.00 100 TYR A O 1
ATOM 730 N N . TRP A 1 101 ? -10.537 -4.553 4.632 1.00 90.25 101 TRP A N 1
ATOM 731 C CA . TRP A 1 101 ? -9.724 -5.226 5.640 1.00 90.25 101 TRP A CA 1
ATOM 732 C C . TRP A 1 101 ? -10.590 -6.283 6.327 1.00 90.25 101 TRP A C 1
ATOM 734 O O . TRP A 1 101 ? -11.335 -5.987 7.264 1.00 90.25 101 TRP A O 1
ATOM 744 N N . GLY A 1 102 ? -10.532 -7.519 5.825 1.00 87.44 102 GLY A N 1
ATOM 745 C CA . GLY A 1 102 ? -11.516 -8.544 6.177 1.00 87.44 102 GLY A CA 1
ATOM 746 C C . GLY A 1 102 ? -12.918 -8.099 5.753 1.00 87.44 102 GLY A C 1
ATOM 747 O O . GLY A 1 102 ? -13.142 -7.832 4.576 1.00 87.44 102 GLY A O 1
ATOM 748 N N . ASP A 1 103 ? -13.828 -7.971 6.720 1.00 87.44 103 ASP A N 1
ATOM 749 C CA . ASP A 1 103 ? -15.211 -7.521 6.496 1.00 87.44 103 ASP A CA 1
ATOM 750 C C . ASP A 1 103 ? -15.385 -5.992 6.582 1.00 87.44 103 ASP A C 1
ATOM 752 O O . ASP A 1 103 ? -16.480 -5.477 6.356 1.00 87.44 103 ASP A O 1
ATOM 756 N N . ARG A 1 104 ? -14.325 -5.248 6.931 1.00 89.81 104 ARG A N 1
ATOM 757 C CA . ARG A 1 104 ? -14.367 -3.783 7.057 1.00 89.81 104 ARG A CA 1
ATOM 758 C C . ARG A 1 104 ? -14.144 -3.127 5.704 1.00 89.81 104 ARG A C 1
ATOM 760 O O . ARG A 1 104 ? -13.290 -3.573 4.935 1.00 89.81 104 ARG A O 1
ATOM 767 N N . TYR A 1 105 ? -14.864 -2.041 5.452 1.00 91.06 105 TYR A N 1
ATOM 768 C CA . TYR A 1 105 ? -14.818 -1.288 4.204 1.00 91.06 105 TYR A CA 1
ATOM 769 C C . TYR A 1 105 ? -14.390 0.156 4.456 1.00 91.06 105 TYR A C 1
ATOM 771 O O . TYR A 1 105 ? -14.915 0.827 5.340 1.00 91.06 105 TYR A O 1
ATOM 779 N N . PHE A 1 106 ? -13.466 0.642 3.634 1.00 91.19 106 PHE A N 1
ATOM 780 C CA . PHE A 1 106 ? -12.943 1.996 3.695 1.00 91.19 106 PHE A CA 1
ATOM 781 C C . PHE A 1 106 ? -13.122 2.671 2.339 1.00 91.19 106 PHE A C 1
ATOM 783 O O . PHE A 1 106 ? -12.625 2.180 1.325 1.00 91.19 106 PHE A O 1
ATOM 790 N N . SER A 1 107 ? -13.793 3.821 2.322 1.00 89.75 107 SER A N 1
ATOM 791 C CA . SER A 1 107 ? -13.927 4.657 1.131 1.00 89.75 107 SER A CA 1
ATOM 792 C C . SER A 1 107 ? -12.790 5.667 1.080 1.00 89.75 107 SER A C 1
ATOM 794 O O . SER A 1 107 ? -12.631 6.496 1.979 1.00 89.75 107 SER A O 1
ATOM 796 N N . CYS A 1 108 ? -12.000 5.598 0.016 1.00 86.75 108 CYS A N 1
ATOM 797 C CA . CYS A 1 108 ? -10.927 6.536 -0.256 1.00 86.75 108 CYS A CA 1
ATOM 798 C C . CYS A 1 108 ? -11.486 7.776 -0.945 1.00 86.75 108 CYS A C 1
ATOM 800 O O . CYS A 1 108 ? -12.296 7.692 -1.870 1.00 86.75 108 CYS A O 1
ATOM 802 N N . ARG A 1 109 ? -11.048 8.950 -0.499 1.00 75.25 109 ARG A N 1
ATOM 803 C CA . ARG A 1 109 ? -11.403 10.223 -1.124 1.00 75.25 109 ARG A CA 1
ATOM 804 C C . ARG A 1 109 ? -10.124 10.963 -1.506 1.00 75.25 109 ARG A C 1
ATOM 806 O O . ARG A 1 109 ? -9.107 10.892 -0.817 1.00 75.25 109 ARG A O 1
ATOM 813 N N . SER A 1 110 ? -10.163 11.653 -2.645 1.00 61.75 110 SER A N 1
ATOM 814 C CA . SER A 1 110 ? -9.027 12.378 -3.232 1.00 61.75 110 SER A CA 1
ATOM 815 C C . SER A 1 110 ? -8.746 13.700 -2.503 1.00 61.75 110 SER A C 1
ATOM 817 O O . SER A 1 110 ? -8.760 14.771 -3.103 1.00 61.75 110 SER A O 1
ATOM 819 N N . ASN A 1 111 ? -8.562 13.647 -1.188 1.00 53.31 111 ASN A N 1
ATOM 820 C CA . ASN A 1 111 ? -8.358 14.819 -0.337 1.00 53.31 111 ASN A CA 1
ATOM 821 C C . ASN A 1 111 ? -7.235 14.636 0.695 1.00 53.31 111 ASN A C 1
ATOM 823 O O . ASN A 1 111 ? -7.129 15.449 1.611 1.00 53.31 111 ASN A O 1
ATOM 827 N N . SER A 1 112 ? -6.372 13.625 0.554 1.00 50.91 112 SER A N 1
ATOM 828 C CA . SER A 1 112 ? -5.199 13.513 1.421 1.00 50.91 112 SER A CA 1
ATOM 829 C C . SER A 1 112 ? -4.042 14.341 0.884 1.00 50.91 112 SER A C 1
ATOM 831 O O . SER A 1 112 ? -3.384 13.996 -0.096 1.00 50.91 112 SER A O 1
ATOM 833 N N . ASP A 1 113 ? -3.786 15.437 1.571 1.00 47.06 113 ASP A N 1
ATOM 834 C CA . ASP A 1 113 ? -2.580 16.225 1.429 1.00 47.06 113 ASP A CA 1
ATOM 835 C C . ASP A 1 113 ? -1.719 15.911 2.656 1.00 47.06 113 ASP A C 1
ATOM 837 O O . ASP A 1 113 ? -2.040 16.417 3.733 1.00 47.06 113 ASP A O 1
ATOM 841 N N . ARG A 1 114 ? -0.727 15.007 2.527 1.00 58.78 114 ARG A N 1
ATOM 842 C CA . ARG A 1 114 ? 0.523 14.911 3.328 1.00 58.78 114 ARG A CA 1
ATOM 843 C C . ARG A 1 114 ? 1.256 13.575 3.135 1.00 58.78 114 ARG A C 1
ATOM 845 O O . ARG A 1 114 ? 0.659 12.505 3.110 1.00 58.78 114 ARG A O 1
ATOM 852 N N . 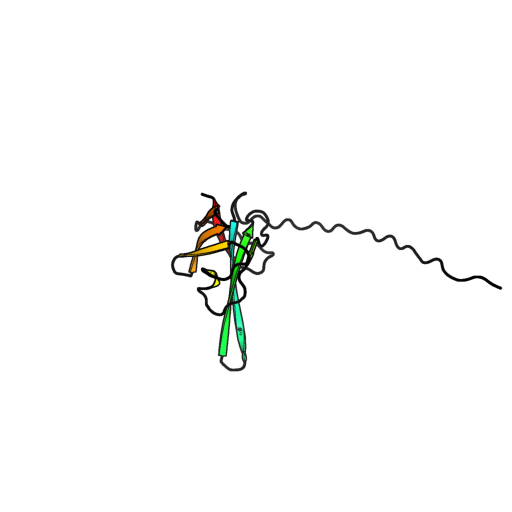SER A 1 115 ? 2.580 13.675 3.020 1.00 55.03 115 SER A N 1
ATOM 853 C CA . SER A 1 115 ? 3.536 12.578 2.854 1.00 55.03 115 SER A CA 1
ATOM 854 C C . SER A 1 115 ? 3.841 11.853 4.171 1.00 55.03 115 SER A C 1
ATOM 856 O O . SER A 1 115 ? 3.928 12.483 5.225 1.00 55.03 115 SER A O 1
ATOM 858 N N . CYS A 1 116 ? 4.064 10.536 4.100 1.00 63.19 116 CYS A N 1
ATOM 859 C CA . CYS A 1 116 ? 4.809 9.791 5.118 1.00 63.19 116 CYS A CA 1
ATOM 860 C C . CYS A 1 116 ? 6.282 9.780 4.687 1.00 63.19 116 CYS A C 1
ATOM 862 O O . CYS A 1 116 ? 6.618 9.133 3.695 1.00 63.19 116 CYS A O 1
ATOM 864 N N . ASP A 1 117 ? 7.160 10.461 5.421 1.00 55.59 117 ASP A N 1
ATOM 865 C CA . ASP A 1 117 ? 8.579 10.581 5.042 1.00 55.59 117 ASP A CA 1
ATOM 866 C C . ASP A 1 117 ? 9.393 9.288 5.307 1.00 55.59 117 ASP A C 1
ATOM 868 O O . ASP A 1 117 ? 10.483 9.115 4.769 1.00 55.59 117 ASP A O 1
ATOM 872 N N . GLU A 1 118 ? 8.856 8.346 6.092 1.00 53.94 118 GLU A N 1
ATOM 873 C CA . GLU A 1 118 ? 9.595 7.188 6.634 1.00 53.94 118 GLU A CA 1
ATOM 874 C C . GLU A 1 118 ? 9.562 5.921 5.755 1.00 53.94 118 GLU A C 1
ATOM 876 O O . GLU A 1 118 ? 10.336 4.994 5.979 1.00 53.94 118 GLU A O 1
ATOM 881 N N . VAL A 1 119 ? 8.682 5.835 4.751 1.00 55.47 119 VAL A N 1
ATOM 882 C CA . VAL A 1 119 ? 8.317 4.516 4.182 1.00 55.47 119 VAL A CA 1
ATOM 883 C C . VAL A 1 119 ? 8.897 4.253 2.785 1.00 55.47 119 VAL A C 1
ATOM 885 O O . VAL A 1 119 ? 8.846 3.132 2.287 1.00 55.47 119 VAL A O 1
ATOM 888 N N . GLY A 1 120 ? 9.469 5.260 2.115 1.00 62.84 120 GLY A N 1
ATOM 889 C CA . GLY A 1 120 ? 9.951 5.112 0.732 1.00 62.84 120 GLY A CA 1
ATOM 890 C C . GLY A 1 120 ? 8.839 4.820 -0.292 1.00 62.84 120 GLY A C 1
ATOM 891 O O . GLY A 1 120 ? 9.134 4.358 -1.399 1.00 62.84 120 GLY A O 1
ATOM 892 N N . PHE A 1 121 ? 7.583 5.084 0.084 1.00 67.56 121 PHE A N 1
ATOM 893 C CA . PHE A 1 121 ? 6.394 5.085 -0.766 1.00 67.56 121 PHE A CA 1
ATOM 894 C C . PHE A 1 121 ? 5.869 6.518 -0.914 1.00 67.56 121 PHE A C 1
ATOM 896 O O . PHE A 1 121 ? 6.008 7.341 -0.011 1.00 67.56 121 PHE A O 1
ATOM 903 N N . VAL A 1 122 ? 5.210 6.798 -2.035 1.00 74.62 122 VAL A N 1
ATOM 904 C CA . VAL A 1 122 ? 4.397 7.999 -2.229 1.00 74.62 122 VAL A CA 1
ATOM 905 C C . VAL A 1 122 ? 3.017 7.730 -1.638 1.00 74.62 122 VAL A C 1
ATOM 907 O O . VAL A 1 122 ? 2.289 6.861 -2.119 1.00 74.62 122 VAL A O 1
ATOM 910 N N . VAL A 1 123 ? 2.656 8.455 -0.580 1.00 71.94 123 VAL A N 1
ATOM 911 C CA . VAL A 1 123 ? 1.320 8.369 0.029 1.00 71.94 123 VAL A CA 1
ATOM 912 C C . VAL A 1 123 ? 0.315 9.041 -0.901 1.00 71.94 123 VAL A C 1
ATOM 914 O O . VAL A 1 123 ? 0.501 10.197 -1.270 1.00 71.94 123 VAL A O 1
ATOM 917 N N . GLY A 1 124 ? -0.703 8.291 -1.326 1.00 69.75 124 GLY A N 1
ATOM 918 C CA . GLY A 1 124 ? -1.627 8.712 -2.376 1.00 69.75 124 GLY A CA 1
ATOM 919 C C . GLY A 1 124 ? -2.970 9.218 -1.858 1.00 69.75 124 GLY A C 1
ATOM 920 O O . GLY A 1 124 ? -3.386 10.309 -2.234 1.00 69.75 124 GLY A O 1
ATOM 921 N N . VAL A 1 125 ? -3.663 8.415 -1.044 1.00 80.06 125 VAL A N 1
ATOM 922 C CA . VAL A 1 125 ? -5.030 8.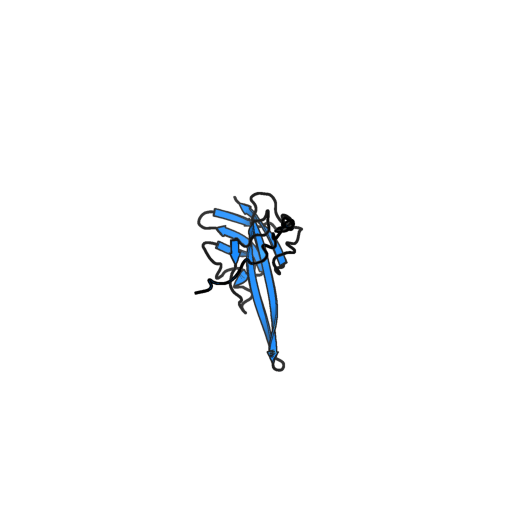707 -0.568 1.00 80.06 125 VAL A CA 1
ATOM 923 C C . VAL A 1 125 ? -5.247 8.253 0.874 1.00 80.06 125 VAL A C 1
ATOM 925 O O . VAL A 1 125 ? -4.682 7.240 1.290 1.00 80.06 125 VAL A O 1
ATOM 928 N N . CYS A 1 126 ? -6.102 8.969 1.607 1.00 85.31 126 CYS A N 1
ATOM 929 C CA . CYS A 1 126 ? -6.668 8.531 2.882 1.00 85.31 126 CYS A CA 1
ATOM 930 C C . CYS A 1 126 ? -8.058 7.931 2.655 1.00 85.31 126 CYS A C 1
ATOM 932 O O . CYS A 1 126 ? -8.831 8.416 1.821 1.00 85.31 126 CYS A O 1
ATOM 934 N N . CYS A 1 127 ? -8.367 6.874 3.398 1.00 87.12 127 CYS A N 1
ATOM 935 C CA . CYS A 1 127 ? -9.613 6.134 3.304 1.00 87.12 127 CYS A CA 1
ATOM 936 C C . CYS A 1 127 ? -10.262 6.037 4.681 1.00 87.12 127 CYS A C 1
ATOM 938 O O . CYS A 1 127 ? -9.629 5.633 5.660 1.00 87.12 127 CYS A O 1
ATOM 940 N N . MET A 1 128 ? -11.535 6.414 4.736 1.00 88.75 128 MET A N 1
ATOM 941 C CA . MET A 1 128 ? -12.339 6.415 5.951 1.00 88.75 128 MET A CA 1
ATOM 942 C C . MET A 1 128 ? -13.240 5.187 5.981 1.00 88.75 128 MET A C 1
ATOM 944 O O . MET A 1 128 ? -13.830 4.831 4.960 1.00 88.75 128 MET A O 1
ATOM 948 N N . GLU A 1 129 ? -13.346 4.548 7.140 1.00 88.62 129 GLU A N 1
ATOM 949 C CA . GLU A 1 129 ? -14.295 3.454 7.340 1.00 88.62 129 GLU A CA 1
ATOM 950 C C . GLU A 1 129 ? -15.737 3.966 7.197 1.00 88.62 129 GLU A C 1
ATOM 952 O O .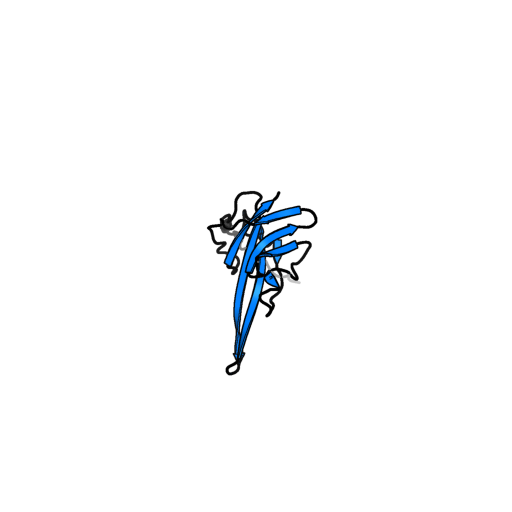 GLU A 1 129 ? -16.044 5.063 7.679 1.00 88.62 129 GLU A O 1
ATOM 957 N N . LEU A 1 130 ? -16.597 3.195 6.520 1.00 83.69 130 LEU A N 1
ATOM 958 C CA . LEU A 1 130 ? -18.038 3.468 6.411 1.00 83.69 130 LEU A CA 1
ATOM 959 C C . LEU A 1 130 ? -18.875 2.413 7.135 1.00 83.69 130 LEU A C 1
ATOM 961 O O . LEU A 1 130 ? -18.489 1.225 7.092 1.00 83.69 130 LEU A O 1
#